Protein AF-A0A0P7Z973-F1 (afdb_monomer_lite)

Radius of gyration: 23.67 Å; chains: 1; bounding box: 46×36×85 Å

Sequence (136 aa):
MGPLELGLAGIASVMLTKAAENTGEMVSKEMLEIALPPMKSAASSLSTSLQNGISLLGERLESRFPSHDNPFDNPKLVAEMVQEEVQDPQLAGVVEEVERQFPPMEIKVDQRKQQGIVINDQGSANFNQTIQQNFS

pLDDT: mean 75.98, std 17.05,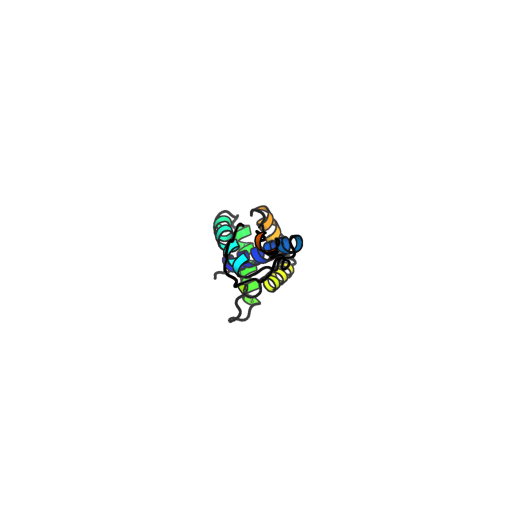 range [38.59, 93.25]

Structure (mmCIF, N/CA/C/O backbone):
data_AF-A0A0P7Z973-F1
#
_entry.id   AF-A0A0P7Z973-F1
#
loop_
_atom_site.group_PDB
_atom_site.id
_atom_site.type_symbol
_atom_site.label_atom_id
_atom_site.label_alt_id
_atom_site.label_comp_id
_atom_site.label_asym_id
_atom_site.label_entity_id
_atom_site.label_seq_id
_atom_site.pdbx_PDB_ins_code
_atom_site.Cartn_x
_atom_site.Cartn_y
_atom_site.Cartn_z
_atom_site.occupancy
_atom_site.B_iso_or_equiv
_atom_site.auth_seq_id
_atom_site.auth_comp_id
_atom_site.auth_asym_id
_atom_site.auth_atom_id
_atom_site.pdbx_PDB_model_num
ATOM 1 N N . MET A 1 1 ? 10.368 -9.055 2.940 1.00 71.81 1 MET A N 1
ATOM 2 C CA . MET A 1 1 ? 9.911 -7.682 3.235 1.00 71.81 1 MET A CA 1
ATOM 3 C C . MET A 1 1 ? 9.137 -7.718 4.535 1.00 71.81 1 MET A C 1
ATOM 5 O O . MET A 1 1 ? 8.582 -8.763 4.835 1.00 71.81 1 MET A O 1
ATOM 9 N N . GLY A 1 2 ? 9.154 -6.644 5.323 1.00 83.62 2 GLY A N 1
ATOM 10 C CA . GLY A 1 2 ? 8.302 -6.563 6.518 1.00 83.62 2 GLY A CA 1
ATOM 11 C C . GLY A 1 2 ? 6.871 -6.123 6.172 1.00 83.62 2 GLY A C 1
ATOM 12 O O . GLY A 1 2 ? 6.672 -5.574 5.085 1.00 83.62 2 GLY A O 1
ATOM 13 N N . PRO A 1 3 ? 5.897 -6.261 7.091 1.00 87.31 3 PRO A N 1
ATOM 14 C CA . PRO A 1 3 ? 4.513 -5.851 6.845 1.00 87.31 3 PRO A CA 1
ATOM 15 C C . PRO A 1 3 ? 4.374 -4.378 6.451 1.00 87.31 3 PRO A C 1
ATOM 17 O O . PRO A 1 3 ? 3.698 -4.057 5.484 1.00 87.31 3 PRO A O 1
ATOM 20 N N . LEU A 1 4 ? 5.107 -3.471 7.104 1.00 89.00 4 LEU A N 1
ATOM 21 C CA . LEU A 1 4 ? 5.112 -2.051 6.731 1.00 89.00 4 LEU A CA 1
ATOM 22 C C . LEU A 1 4 ? 5.517 -1.833 5.263 1.00 89.00 4 LEU A C 1
ATOM 24 O O . LEU A 1 4 ? 4.920 -1.028 4.557 1.00 89.00 4 LEU A O 1
ATOM 28 N N . GLU A 1 5 ? 6.535 -2.553 4.794 1.00 89.00 5 GLU A N 1
ATOM 29 C CA . GLU A 1 5 ? 7.029 -2.434 3.423 1.00 89.00 5 GLU A CA 1
ATOM 30 C C . GLU A 1 5 ? 6.016 -2.974 2.410 1.00 89.00 5 GLU A C 1
ATOM 32 O O . GLU A 1 5 ? 5.807 -2.355 1.368 1.00 89.00 5 GLU A O 1
ATOM 37 N N . LEU A 1 6 ? 5.339 -4.075 2.745 1.00 89.69 6 LEU A N 1
ATOM 38 C CA . LEU A 1 6 ? 4.276 -4.642 1.922 1.00 89.69 6 LEU A CA 1
ATOM 39 C C . LEU A 1 6 ? 3.015 -3.760 1.898 1.00 89.69 6 LEU A C 1
ATOM 41 O O . LEU A 1 6 ? 2.373 -3.619 0.860 1.00 89.69 6 LEU A O 1
ATOM 45 N N . GLY A 1 7 ? 2.688 -3.100 3.008 1.00 90.31 7 GLY A N 1
ATOM 46 C CA . GLY A 1 7 ? 1.614 -2.112 3.058 1.00 90.31 7 GLY A CA 1
ATOM 47 C C . GLY A 1 7 ? 1.908 -0.894 2.182 1.00 90.31 7 GLY A C 1
ATOM 48 O O . GLY A 1 7 ? 1.072 -0.495 1.373 1.00 90.31 7 GLY A O 1
ATOM 49 N N . LEU A 1 8 ? 3.122 -0.335 2.277 1.00 91.00 8 LEU A N 1
ATOM 50 C CA . LEU A 1 8 ? 3.557 0.782 1.425 1.00 91.00 8 LEU A CA 1
ATOM 51 C C . LEU A 1 8 ? 3.538 0.407 -0.055 1.00 91.00 8 LEU A C 1
ATOM 53 O O . LEU A 1 8 ? 3.095 1.195 -0.882 1.00 91.00 8 LEU A O 1
ATOM 57 N N . ALA A 1 9 ? 3.983 -0.803 -0.378 1.00 89.81 9 ALA A N 1
ATOM 58 C CA . ALA A 1 9 ? 3.901 -1.377 -1.711 1.00 89.81 9 ALA A CA 1
ATOM 59 C C . ALA A 1 9 ? 2.473 -1.460 -2.246 1.00 89.81 9 ALA A C 1
ATOM 61 O O . ALA A 1 9 ? 2.224 -1.121 -3.405 1.00 89.81 9 ALA A O 1
ATOM 62 N N . GLY A 1 10 ? 1.532 -1.890 -1.407 1.00 90.06 10 GLY A N 1
ATOM 63 C CA . GLY A 1 10 ? 0.125 -1.927 -1.770 1.00 90.06 10 GLY A CA 1
ATOM 64 C C . GLY A 1 10 ? -0.414 -0.540 -2.102 1.00 90.06 10 GLY A C 1
ATOM 65 O O . GLY A 1 10 ? -1.023 -0.341 -3.152 1.00 90.06 10 GLY A O 1
ATOM 66 N N . ILE A 1 11 ? -0.110 0.445 -1.258 1.00 90.75 11 ILE A N 1
ATOM 67 C CA . ILE A 1 11 ? -0.528 1.834 -1.480 1.00 90.75 11 ILE A CA 1
ATOM 68 C C . ILE A 1 11 ? 0.125 2.410 -2.741 1.00 90.75 11 ILE A C 1
ATOM 70 O O . ILE A 1 11 ? -0.553 3.026 -3.563 1.00 90.75 11 ILE A O 1
ATOM 74 N N . ALA A 1 12 ? 1.416 2.142 -2.947 1.00 89.62 12 ALA A N 1
ATOM 75 C CA . ALA A 1 12 ? 2.130 2.531 -4.155 1.00 89.62 12 ALA A CA 1
ATOM 76 C C . ALA A 1 12 ? 1.461 1.950 -5.411 1.00 89.62 12 ALA A C 1
ATOM 78 O O . ALA A 1 12 ? 1.284 2.648 -6.406 1.00 89.62 12 ALA A O 1
ATOM 79 N N . SER A 1 13 ? 1.030 0.688 -5.347 1.00 89.75 13 SER A N 1
ATOM 80 C CA . SER A 1 13 ? 0.350 0.006 -6.451 1.00 89.75 13 SER A CA 1
ATOM 81 C C . SER A 1 13 ? -0.979 0.679 -6.789 1.00 89.75 13 SER A C 1
ATOM 83 O O . SER A 1 13 ? -1.269 0.900 -7.963 1.00 89.75 13 SER A O 1
ATOM 85 N N . VAL A 1 14 ? -1.765 1.064 -5.777 1.00 89.69 14 VAL A N 1
ATOM 86 C CA . VAL A 1 14 ? -3.021 1.809 -5.965 1.00 89.69 14 VAL A CA 1
ATOM 87 C C . VAL A 1 14 ? -2.767 3.156 -6.630 1.00 89.69 14 VAL A C 1
ATOM 89 O O . VAL A 1 14 ? -3.394 3.477 -7.637 1.00 89.69 14 VAL A O 1
ATOM 92 N N . MET A 1 15 ? -1.830 3.935 -6.098 1.00 87.94 15 MET A N 1
ATOM 93 C CA . MET A 1 15 ? -1.518 5.263 -6.621 1.00 87.94 15 MET A CA 1
ATOM 94 C C . MET A 1 15 ? -0.959 5.209 -8.050 1.00 87.94 15 MET A C 1
ATOM 96 O O . MET A 1 15 ? -1.357 6.011 -8.892 1.00 87.94 15 MET A O 1
ATOM 100 N N . LEU A 1 16 ? -0.079 4.247 -8.349 1.00 87.31 16 LEU A N 1
ATOM 101 C CA . LEU A 1 16 ? 0.423 4.016 -9.704 1.00 87.31 16 LEU A CA 1
ATOM 102 C C . LEU A 1 16 ? -0.695 3.561 -10.642 1.00 87.31 16 LEU A C 1
ATOM 104 O O . LEU A 1 16 ? -0.733 4.011 -11.780 1.00 87.31 16 LEU A O 1
ATOM 108 N N . THR A 1 17 ? -1.629 2.728 -10.175 1.00 86.81 17 THR A N 1
ATOM 109 C CA . THR A 1 17 ? -2.787 2.297 -10.977 1.00 86.81 17 THR A CA 1
ATOM 110 C C . THR A 1 17 ? -3.678 3.488 -11.324 1.00 86.81 17 THR A C 1
ATOM 112 O O . THR A 1 17 ? -4.005 3.680 -12.491 1.00 86.81 17 THR A O 1
ATOM 115 N N . LYS A 1 18 ? -3.967 4.367 -10.357 1.00 84.69 18 LYS A N 1
ATOM 116 C CA . LYS A 1 18 ? -4.690 5.629 -10.596 1.00 84.69 18 LYS A CA 1
ATOM 117 C C . LYS A 1 18 ? -3.944 6.563 -11.557 1.00 84.69 18 LYS A C 1
ATOM 119 O O . LYS A 1 18 ? -4.552 7.216 -12.402 1.00 84.69 18 LYS A O 1
ATOM 124 N N . ALA A 1 19 ? -2.618 6.655 -11.447 1.00 81.75 19 ALA A N 1
ATOM 125 C CA . ALA A 1 19 ? -1.812 7.453 -12.371 1.00 81.75 19 ALA A CA 1
ATOM 126 C C . ALA A 1 19 ? -1.837 6.866 -13.796 1.00 81.75 19 ALA A C 1
ATOM 128 O O . ALA A 1 19 ? -1.962 7.608 -14.770 1.00 81.75 19 ALA A O 1
ATOM 129 N N . ALA A 1 20 ? -1.782 5.538 -13.905 1.00 82.88 20 ALA A N 1
ATOM 130 C CA . ALA A 1 20 ? -1.831 4.777 -15.149 1.00 82.88 20 ALA A CA 1
ATOM 131 C C . ALA A 1 20 ? -3.174 4.902 -15.880 1.00 82.88 20 A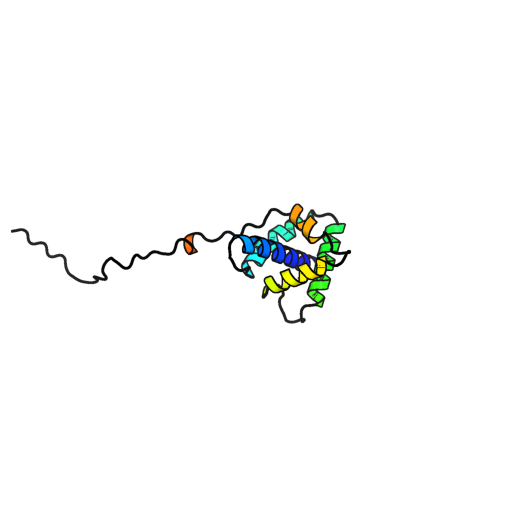LA A C 1
ATOM 133 O O . ALA A 1 20 ? -3.189 4.998 -17.105 1.00 82.88 20 ALA A O 1
ATOM 134 N N . GLU A 1 21 ? -4.294 4.984 -15.157 1.00 79.50 21 GLU A N 1
ATOM 135 C CA . GLU A 1 21 ? -5.618 5.233 -15.750 1.00 79.50 21 GLU A CA 1
ATOM 136 C C . GLU A 1 21 ? -5.664 6.534 -16.564 1.00 79.50 21 GLU A C 1
ATOM 138 O O . GLU A 1 21 ? -6.339 6.601 -17.591 1.00 79.50 21 GLU A O 1
ATOM 143 N N . ASN A 1 22 ? -4.906 7.552 -16.147 1.00 72.44 22 ASN A N 1
ATOM 144 C CA . ASN A 1 22 ? -4.851 8.843 -16.834 1.00 72.44 22 ASN A CA 1
ATOM 145 C C . ASN A 1 22 ? -3.898 8.853 -18.042 1.00 72.44 22 ASN A C 1
ATOM 147 O O . ASN A 1 22 ? -4.042 9.701 -18.922 1.00 72.44 22 ASN A O 1
ATOM 151 N N . THR A 1 23 ? -2.921 7.942 -18.096 1.00 69.75 23 THR A N 1
ATOM 152 C CA . THR A 1 23 ? -1.894 7.893 -19.155 1.00 69.75 23 THR A CA 1
ATOM 153 C C . THR A 1 23 ? -2.082 6.741 -20.142 1.00 69.75 23 THR A C 1
ATOM 155 O O . THR A 1 23 ? -1.481 6.759 -21.217 1.00 69.75 23 THR A O 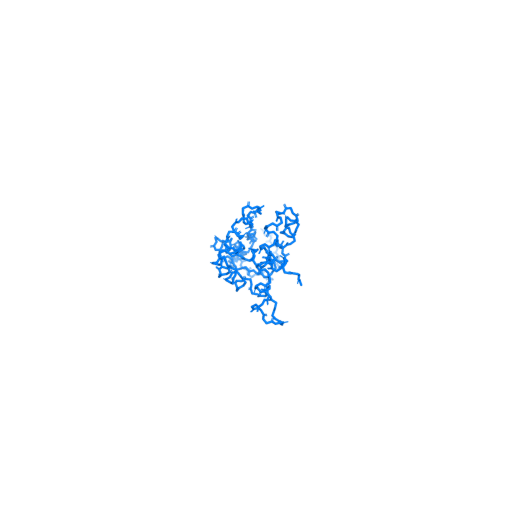1
ATOM 158 N N . GLY A 1 24 ? -2.909 5.747 -19.805 1.00 66.81 24 GLY A N 1
ATOM 159 C CA . GLY A 1 24 ? -3.087 4.514 -20.573 1.00 66.81 24 GLY A CA 1
ATOM 160 C C . GLY A 1 24 ? -1.921 3.526 -20.452 1.00 66.81 24 GLY A C 1
ATOM 161 O O . GLY A 1 24 ? -1.871 2.557 -21.211 1.00 66.81 24 GLY A O 1
ATOM 162 N N . GLU A 1 25 ? -0.974 3.758 -19.536 1.00 74.88 25 GLU A N 1
ATOM 163 C CA . GLU A 1 25 ? 0.142 2.837 -19.292 1.00 74.88 25 GLU A CA 1
ATOM 164 C C . GLU A 1 25 ? -0.254 1.671 -18.374 1.00 74.88 25 GLU A C 1
ATOM 166 O O . GLU A 1 25 ? -1.243 1.725 -17.651 1.00 74.88 25 GLU A O 1
ATOM 171 N N . MET A 1 26 ? 0.523 0.586 -18.402 1.00 78.31 26 MET A N 1
ATOM 172 C CA . MET A 1 26 ? 0.357 -0.538 -17.479 1.00 78.31 26 MET A CA 1
ATOM 173 C C . MET A 1 26 ? 1.374 -0.413 -16.344 1.00 78.31 26 MET A C 1
ATOM 175 O O . MET A 1 26 ? 2.563 -0.225 -16.596 1.00 78.31 26 MET A O 1
ATOM 179 N N . VAL A 1 27 ? 0.918 -0.557 -15.098 1.00 81.75 27 VAL A N 1
ATOM 180 C CA . VAL A 1 27 ? 1.803 -0.540 -13.926 1.00 81.75 27 VAL A CA 1
ATOM 181 C C . VAL A 1 27 ? 2.694 -1.779 -13.944 1.00 81.75 27 VAL A C 1
ATOM 183 O O . VAL A 1 27 ? 2.198 -2.902 -13.831 1.00 81.75 27 VAL A O 1
ATOM 186 N N . SER A 1 28 ? 4.006 -1.578 -14.074 1.00 84.31 28 SER A N 1
ATOM 187 C CA . SER A 1 28 ? 4.996 -2.655 -14.006 1.00 84.31 28 SER A CA 1
ATOM 188 C C . SER A 1 28 ? 5.618 -2.772 -12.614 1.00 84.31 28 SER A C 1
ATOM 190 O O . SER A 1 28 ? 5.588 -1.845 -11.800 1.00 84.31 28 SER A O 1
ATOM 192 N N . LYS A 1 29 ? 6.240 -3.923 -12.356 1.00 85.81 29 LYS A N 1
ATOM 193 C CA . LYS A 1 29 ? 7.069 -4.156 -11.169 1.00 85.81 29 LYS A CA 1
ATOM 194 C C . LYS A 1 29 ? 8.175 -3.108 -11.011 1.00 85.81 29 LYS A C 1
ATOM 196 O O . LYS A 1 29 ? 8.433 -2.652 -9.904 1.00 85.81 29 LYS A O 1
ATOM 201 N N . GLU A 1 30 ? 8.794 -2.687 -12.112 1.00 85.19 30 GLU A N 1
ATOM 202 C CA . GLU A 1 30 ? 9.891 -1.710 -12.086 1.00 85.19 30 GLU A CA 1
ATOM 203 C C . GLU A 1 30 ? 9.399 -0.339 -11.609 1.00 85.19 30 GLU A C 1
ATOM 205 O O . GLU A 1 30 ? 10.093 0.344 -10.860 1.00 85.19 30 GLU A O 1
ATOM 210 N N . MET A 1 31 ? 8.174 0.054 -11.982 1.00 84.81 31 MET A N 1
ATOM 211 C CA . MET A 1 31 ? 7.568 1.293 -11.484 1.00 84.81 31 MET A CA 1
ATOM 212 C C . MET A 1 31 ? 7.398 1.256 -9.961 1.00 84.81 31 MET A C 1
ATOM 214 O O . MET A 1 31 ? 7.685 2.244 -9.285 1.00 84.81 31 MET A O 1
ATOM 218 N N . LEU A 1 32 ? 6.998 0.107 -9.409 1.00 84.75 32 LEU A N 1
ATOM 219 C CA . LEU A 1 32 ? 6.914 -0.103 -7.962 1.00 84.75 32 LEU A CA 1
ATOM 220 C C . LEU A 1 32 ? 8.281 -0.071 -7.281 1.00 84.75 32 LEU A C 1
ATOM 222 O O . LEU A 1 32 ? 8.422 0.558 -6.234 1.00 84.75 32 LEU A O 1
ATOM 226 N N . GLU A 1 33 ? 9.294 -0.701 -7.872 1.00 85.94 33 GLU A N 1
ATOM 227 C CA . GLU A 1 33 ? 10.665 -0.685 -7.350 1.00 85.94 33 GLU A CA 1
ATOM 228 C C . GLU A 1 33 ? 11.264 0.732 -7.325 1.00 85.94 33 GLU A C 1
ATOM 230 O O . GLU A 1 33 ? 12.059 1.046 -6.439 1.00 85.94 33 GLU A O 1
ATOM 235 N N . ILE A 1 34 ? 10.845 1.611 -8.241 1.00 85.12 34 ILE A N 1
ATOM 236 C CA . ILE A 1 34 ? 11.228 3.032 -8.263 1.00 85.12 34 ILE A CA 1
ATOM 237 C C . ILE A 1 34 ? 10.432 3.848 -7.229 1.00 85.12 34 ILE A C 1
ATOM 239 O O . ILE A 1 34 ? 10.988 4.740 -6.585 1.00 85.12 34 ILE A O 1
ATOM 243 N N . ALA A 1 35 ? 9.142 3.554 -7.058 1.00 83.38 35 ALA A N 1
ATOM 244 C CA . ALA A 1 35 ? 8.242 4.275 -6.156 1.00 83.38 35 ALA A CA 1
ATOM 245 C C . ALA A 1 35 ? 8.460 3.947 -4.669 1.00 83.38 35 ALA A C 1
ATOM 247 O O . ALA A 1 35 ? 8.306 4.805 -3.799 1.00 83.38 35 ALA A O 1
ATOM 248 N N . LEU A 1 36 ? 8.831 2.708 -4.357 1.00 86.19 36 LEU A N 1
ATOM 249 C CA . LEU A 1 36 ? 8.947 2.219 -2.986 1.00 86.19 36 LEU A CA 1
ATOM 250 C C . LEU A 1 36 ? 10.018 2.921 -2.135 1.00 86.19 36 LEU A C 1
ATOM 252 O O . LEU A 1 36 ? 9.709 3.281 -0.998 1.00 86.19 36 LEU A O 1
ATOM 256 N N . PRO A 1 37 ? 11.263 3.134 -2.606 1.00 87.38 37 PRO A N 1
ATOM 257 C CA . PRO A 1 37 ? 12.306 3.769 -1.804 1.00 87.38 37 PRO A CA 1
ATOM 258 C C . PRO A 1 37 ? 11.925 5.147 -1.236 1.00 87.38 37 PRO A C 1
ATOM 260 O O . PRO A 1 37 ? 12.020 5.306 -0.014 1.00 87.38 37 PRO A O 1
ATOM 263 N N . PRO A 1 38 ? 11.447 6.130 -2.034 1.00 84.06 38 PRO A N 1
ATOM 264 C CA . PRO A 1 38 ? 11.017 7.411 -1.480 1.00 84.06 38 PRO A CA 1
ATOM 265 C C . PRO A 1 38 ? 9.818 7.242 -0.545 1.00 84.06 38 PRO A C 1
ATOM 267 O O . PRO A 1 38 ? 9.736 7.948 0.463 1.00 84.06 38 PRO A O 1
ATOM 270 N N . MET A 1 39 ? 8.936 6.266 -0.808 1.00 86.56 39 MET A N 1
ATOM 271 C CA . MET A 1 39 ? 7.819 6.006 0.087 1.00 86.56 39 MET A CA 1
ATOM 272 C C . MET A 1 39 ? 8.272 5.489 1.460 1.00 86.56 39 MET A C 1
ATOM 274 O O . MET A 1 39 ? 7.803 5.960 2.493 1.00 86.56 39 MET A O 1
ATOM 278 N N . LYS A 1 40 ? 9.243 4.573 1.499 1.00 87.19 40 LYS A N 1
ATOM 279 C CA . LYS A 1 40 ? 9.843 4.078 2.749 1.00 87.19 40 LYS A CA 1
ATOM 280 C C . LYS A 1 40 ? 10.545 5.194 3.522 1.00 87.19 40 LYS A C 1
ATOM 282 O O . LYS A 1 40 ? 10.426 5.260 4.746 1.00 87.19 40 LYS A O 1
ATOM 287 N N . SER A 1 41 ? 11.244 6.091 2.827 1.00 86.12 41 SER A N 1
ATOM 288 C CA . SER A 1 41 ? 11.867 7.255 3.464 1.00 86.12 41 SER A CA 1
ATOM 289 C C . SER A 1 41 ? 10.828 8.169 4.117 1.00 86.12 41 SER A C 1
ATOM 291 O O . SER A 1 41 ? 10.986 8.524 5.284 1.00 86.12 41 SER A O 1
ATOM 293 N N . ALA A 1 42 ? 9.739 8.492 3.417 1.00 83.81 42 ALA A N 1
ATOM 294 C CA . ALA A 1 42 ? 8.680 9.347 3.951 1.00 83.81 42 ALA A CA 1
ATOM 295 C C . ALA A 1 42 ? 7.804 8.644 5.007 1.00 83.81 42 ALA A C 1
ATOM 297 O O . ALA A 1 42 ? 7.359 9.295 5.952 1.00 83.81 42 ALA A O 1
ATOM 298 N N . ALA A 1 43 ? 7.651 7.316 4.949 1.00 85.69 43 ALA A N 1
ATOM 299 C CA . ALA A 1 43 ? 6.926 6.535 5.956 1.00 85.69 43 ALA A CA 1
ATOM 300 C C . ALA A 1 43 ? 7.476 6.729 7.378 1.00 85.69 43 ALA A C 1
ATOM 302 O O . ALA A 1 43 ? 6.716 6.720 8.342 1.00 85.69 43 ALA A O 1
ATOM 303 N N . SER A 1 44 ? 8.782 6.986 7.503 1.00 84.88 44 SER A N 1
ATOM 304 C CA . SER A 1 44 ? 9.440 7.264 8.788 1.00 84.88 44 SER A CA 1
ATOM 305 C C . SER A 1 44 ? 8.956 8.565 9.446 1.00 84.88 44 SER A C 1
ATOM 307 O O . SER A 1 44 ? 9.093 8.728 10.655 1.00 84.88 44 SER A O 1
ATOM 309 N N . SER A 1 45 ? 8.403 9.492 8.657 1.00 86.62 45 SER A N 1
ATOM 310 C CA . SER A 1 45 ? 7.859 10.775 9.125 1.00 86.62 45 SER A CA 1
ATOM 311 C C . SER A 1 45 ? 6.352 10.751 9.394 1.00 86.62 45 SER A C 1
ATOM 313 O O . SER A 1 45 ? 5.810 11.717 9.929 1.00 86.62 45 SER A O 1
ATOM 315 N N . LEU A 1 46 ? 5.675 9.648 9.059 1.00 87.69 46 LEU A N 1
ATOM 316 C CA . LEU A 1 46 ? 4.247 9.479 9.314 1.00 87.69 46 LEU A CA 1
ATOM 317 C C . LEU A 1 46 ? 3.957 9.331 10.806 1.00 87.69 46 LEU A C 1
ATOM 319 O O . LEU A 1 46 ? 4.797 8.867 11.579 1.00 87.69 46 LEU A O 1
ATOM 323 N N . SER A 1 47 ? 2.725 9.647 11.204 1.00 90.31 47 SER A N 1
ATOM 324 C CA . SER A 1 47 ? 2.269 9.375 12.567 1.00 90.31 47 SER A CA 1
ATOM 325 C C . SER A 1 47 ? 2.287 7.871 12.865 1.00 90.31 47 SER A C 1
ATOM 327 O O . SER A 1 47 ? 2.075 7.038 11.982 1.00 90.31 47 SER A O 1
ATOM 329 N N . THR A 1 48 ? 2.479 7.502 14.132 1.00 90.12 48 THR A N 1
ATOM 330 C CA . THR A 1 48 ? 2.460 6.094 14.565 1.00 90.12 48 THR A CA 1
ATOM 331 C C . THR A 1 48 ? 1.154 5.392 14.189 1.00 90.12 48 THR A C 1
ATOM 333 O O . THR A 1 48 ? 1.170 4.229 13.804 1.00 90.12 48 THR A O 1
ATOM 336 N N . SER A 1 49 ? 0.022 6.102 14.239 1.00 89.00 49 SER A N 1
ATOM 337 C CA . SER A 1 49 ? -1.278 5.554 13.834 1.00 89.00 49 SER A CA 1
ATOM 338 C C . SER A 1 49 ? -1.299 5.157 12.356 1.00 89.00 49 SER A C 1
ATOM 340 O O . SER A 1 49 ? -1.799 4.088 12.018 1.00 89.00 49 SER A O 1
ATOM 342 N N . LEU A 1 50 ? -0.727 5.990 11.484 1.00 90.50 50 LEU A N 1
ATOM 343 C CA . LEU A 1 50 ? -0.601 5.700 10.057 1.00 90.50 50 LEU A CA 1
ATOM 344 C C . LEU A 1 50 ? 0.354 4.537 9.806 1.00 90.50 50 LEU A C 1
ATOM 346 O O . LEU A 1 50 ? 0.005 3.619 9.076 1.00 90.50 50 LEU A O 1
ATOM 350 N N . GLN A 1 51 ? 1.521 4.526 10.452 1.00 91.62 51 GLN A N 1
ATOM 351 C CA . GLN A 1 51 ? 2.477 3.421 10.324 1.00 91.62 51 GLN A CA 1
ATOM 352 C C . GLN A 1 51 ? 1.869 2.078 10.761 1.00 91.62 51 GLN A C 1
ATOM 354 O O . GLN A 1 51 ? 2.082 1.061 10.098 1.00 91.62 51 GLN A O 1
ATOM 359 N N . ASN A 1 52 ? 1.063 2.076 11.828 1.00 92.75 52 ASN A N 1
ATOM 360 C CA . ASN A 1 52 ? 0.332 0.892 12.281 1.00 92.75 52 ASN A CA 1
ATOM 361 C C . ASN A 1 52 ? -0.731 0.458 11.264 1.00 92.75 52 ASN A C 1
ATOM 363 O O . ASN A 1 52 ? -0.814 -0.725 10.953 1.00 92.75 52 ASN A O 1
ATOM 367 N N . GLY A 1 53 ? -1.502 1.399 10.707 1.00 91.88 53 GLY A N 1
ATOM 368 C CA . GLY A 1 53 ? -2.490 1.100 9.665 1.00 91.88 53 GLY A CA 1
ATOM 369 C C . GLY A 1 53 ? -1.852 0.531 8.395 1.00 91.88 53 GLY A C 1
ATOM 370 O O . GLY A 1 53 ? -2.334 -0.455 7.846 1.00 91.88 53 GLY A O 1
ATOM 371 N N . ILE A 1 54 ? -0.719 1.092 7.967 1.00 92.94 54 ILE A N 1
ATOM 372 C CA . ILE A 1 54 ? 0.053 0.594 6.819 1.00 92.94 54 ILE A CA 1
ATOM 373 C C . ILE A 1 54 ? 0.606 -0.804 7.108 1.00 92.94 54 ILE A C 1
ATOM 375 O O . ILE A 1 54 ? 0.548 -1.678 6.248 1.00 92.94 54 ILE A O 1
ATOM 379 N N . SER A 1 55 ? 1.121 -1.041 8.315 1.00 93.25 55 SER A N 1
ATOM 380 C CA . SER A 1 55 ? 1.627 -2.363 8.699 1.00 93.25 55 SER A CA 1
ATOM 381 C C . SER A 1 55 ? 0.512 -3.406 8.711 1.00 93.25 55 SER A C 1
ATOM 383 O O . SER A 1 55 ? 0.691 -4.468 8.127 1.00 93.25 55 SER A O 1
ATOM 385 N N . LEU A 1 56 ? -0.653 -3.078 9.283 1.00 93.06 56 LEU A N 1
ATOM 386 C CA . LEU A 1 56 ? -1.834 -3.946 9.292 1.00 93.06 56 LEU A CA 1
ATOM 387 C C . LEU A 1 56 ? -2.307 -4.276 7.872 1.00 93.06 56 LEU A C 1
ATOM 389 O O . LEU A 1 56 ? -2.605 -5.431 7.578 1.00 93.06 56 LEU A O 1
ATOM 393 N N . LEU A 1 57 ? -2.339 -3.284 6.976 1.00 92.25 57 LEU A N 1
ATOM 394 C CA . LEU A 1 57 ? -2.626 -3.514 5.560 1.00 92.25 57 LEU A CA 1
ATOM 395 C C . LEU A 1 57 ? -1.636 -4.524 4.964 1.00 92.25 57 LEU A C 1
ATOM 397 O O . LEU A 1 57 ? -2.044 -5.462 4.289 1.00 92.25 57 LEU A O 1
ATOM 401 N N . GLY A 1 58 ? -0.344 -4.362 5.247 1.00 91.75 58 GLY A N 1
ATOM 402 C CA . GLY A 1 58 ? 0.688 -5.295 4.811 1.00 91.75 58 GLY A CA 1
ATOM 403 C C . GLY A 1 58 ? 0.504 -6.716 5.337 1.00 91.75 58 GLY A C 1
ATOM 404 O O . GLY A 1 58 ? 0.618 -7.651 4.556 1.00 91.75 58 GLY A O 1
ATOM 405 N N . GLU A 1 59 ? 0.168 -6.898 6.616 1.00 91.62 59 GLU A N 1
ATOM 406 C CA . GLU A 1 59 ? -0.121 -8.224 7.191 1.00 91.62 59 GLU A CA 1
ATOM 407 C C . GLU A 1 59 ? -1.305 -8.898 6.487 1.00 91.62 59 GLU A C 1
ATOM 409 O O . GLU A 1 59 ? -1.265 -10.091 6.180 1.00 91.62 59 GLU A O 1
ATOM 414 N N . ARG A 1 60 ? -2.357 -8.129 6.178 1.00 90.31 60 ARG A N 1
ATOM 415 C CA . ARG A 1 60 ? -3.518 -8.650 5.449 1.00 90.31 60 ARG A CA 1
ATOM 416 C C . ARG A 1 60 ? -3.174 -9.032 4.021 1.00 90.31 60 ARG A C 1
ATOM 418 O O . ARG A 1 60 ? -3.554 -10.119 3.591 1.00 90.31 60 ARG A O 1
ATOM 425 N N . LEU A 1 61 ? -2.411 -8.196 3.319 1.00 88.88 61 LEU A N 1
ATOM 426 C CA . LEU A 1 61 ? -1.900 -8.536 1.995 1.00 88.88 61 LEU A CA 1
ATOM 427 C C . LEU A 1 61 ? -1.064 -9.818 2.063 1.00 88.88 61 LEU A C 1
ATOM 429 O O . LEU A 1 61 ? -1.366 -10.761 1.340 1.00 88.88 61 LEU A O 1
ATOM 433 N N . GLU A 1 62 ? -0.094 -9.906 2.978 1.00 88.06 62 GLU A N 1
ATOM 434 C CA . GLU A 1 62 ? 0.751 -11.095 3.165 1.00 88.06 62 GLU A CA 1
ATOM 435 C C . GLU A 1 62 ? -0.087 -12.359 3.377 1.00 88.06 62 GLU A C 1
ATOM 437 O O . GLU A 1 62 ? 0.168 -13.378 2.742 1.00 88.06 62 GLU A O 1
ATOM 442 N N . SER A 1 63 ? -1.137 -12.279 4.202 1.00 87.06 63 SER A N 1
ATOM 443 C CA . SER A 1 63 ? -2.021 -13.414 4.491 1.00 87.06 63 SER A CA 1
ATOM 444 C C . SER A 1 63 ? -2.799 -13.939 3.276 1.00 87.06 63 SER A C 1
ATOM 446 O O . SER A 1 63 ? -3.237 -15.091 3.279 1.00 87.06 63 SER A O 1
ATOM 448 N N . ARG A 1 64 ? -2.979 -13.110 2.239 1.00 81.50 64 ARG A N 1
ATOM 449 C CA . ARG A 1 64 ? -3.725 -13.448 1.018 1.00 81.50 64 ARG A CA 1
ATOM 450 C C . ARG A 1 64 ? -2.819 -13.927 -0.117 1.00 81.50 64 ARG A C 1
ATOM 452 O O . ARG A 1 64 ? -3.331 -14.497 -1.080 1.00 81.50 64 ARG A O 1
ATOM 459 N N . PHE A 1 65 ? -1.502 -13.752 -0.001 1.00 78.25 65 PHE A N 1
ATOM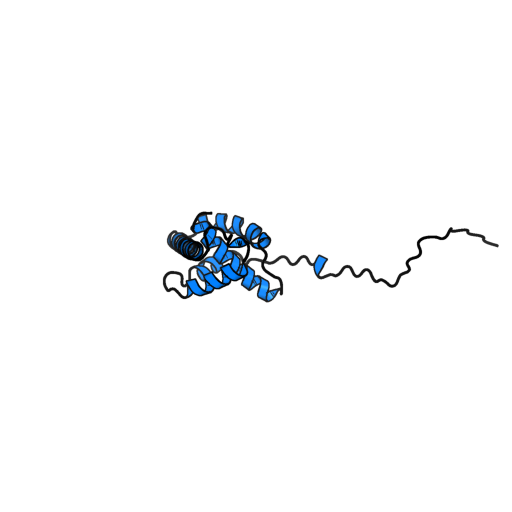 460 C CA . PHE A 1 65 ? -0.542 -14.287 -0.962 1.00 78.25 65 PHE A CA 1
ATOM 461 C C . PHE A 1 65 ? -0.073 -15.695 -0.560 1.00 78.25 65 PHE A C 1
ATOM 463 O O . PHE A 1 65 ? 0.304 -15.929 0.591 1.00 78.25 65 PHE A O 1
ATOM 470 N N . PRO A 1 66 ? -0.040 -16.655 -1.502 1.00 69.69 66 PRO A N 1
ATOM 471 C CA . PRO A 1 66 ? 0.676 -17.908 -1.300 1.00 69.69 66 PRO A CA 1
ATOM 472 C C . PRO A 1 66 ? 2.139 -17.621 -0.949 1.00 69.69 66 PRO A C 1
ATOM 474 O O . PRO A 1 66 ? 2.746 -16.719 -1.519 1.00 69.69 66 PRO A O 1
ATOM 477 N N . SER A 1 67 ? 2.751 -18.434 -0.086 1.00 65.44 67 SER A N 1
ATOM 478 C CA . SER A 1 67 ? 4.122 -18.235 0.427 1.00 65.44 67 SER A CA 1
ATOM 479 C C . SER A 1 67 ? 5.238 -18.237 -0.638 1.00 65.44 67 SER A C 1
ATOM 481 O O . SER A 1 67 ? 6.419 -18.184 -0.296 1.00 65.44 67 SER A O 1
ATOM 483 N N . HIS A 1 68 ? 4.891 -18.379 -1.918 1.00 61.88 68 HIS A N 1
ATOM 484 C CA . HIS A 1 68 ? 5.802 -18.482 -3.057 1.00 61.88 68 HIS A CA 1
ATOM 485 C C . HIS A 1 68 ? 5.542 -17.414 -4.127 1.00 61.88 68 HIS A C 1
ATOM 487 O O . HIS A 1 68 ? 6.373 -17.260 -5.020 1.00 61.88 68 HIS A O 1
ATOM 493 N N . ASP A 1 69 ? 4.435 -16.673 -4.028 1.00 71.38 69 ASP A N 1
ATOM 494 C CA . ASP A 1 69 ? 4.104 -15.615 -4.976 1.00 71.38 69 ASP A CA 1
ATOM 495 C C . ASP A 1 69 ? 4.654 -14.285 -4.481 1.00 71.38 69 ASP A C 1
ATOM 497 O O . ASP A 1 69 ? 4.484 -13.895 -3.324 1.00 71.38 69 ASP A O 1
ATOM 501 N N . ASN A 1 70 ? 5.325 -13.573 -5.380 1.00 77.31 70 ASN A N 1
ATOM 502 C CA . ASN A 1 70 ? 5.767 -12.228 -5.097 1.00 77.31 70 ASN A CA 1
ATOM 503 C C . ASN A 1 70 ? 4.627 -11.246 -5.432 1.00 77.31 70 ASN A C 1
ATOM 505 O O . ASN A 1 70 ? 4.269 -11.128 -6.607 1.00 77.31 70 ASN A O 1
ATOM 509 N N . PRO A 1 71 ? 4.091 -10.491 -4.455 1.00 73.19 71 PRO A N 1
ATOM 510 C CA . PRO A 1 71 ? 3.036 -9.508 -4.706 1.00 73.19 71 PRO A CA 1
ATOM 511 C C . PRO A 1 71 ? 3.429 -8.481 -5.781 1.00 73.19 71 PRO A C 1
ATOM 513 O O . PRO A 1 71 ? 2.589 -8.026 -6.552 1.00 73.19 71 PRO A O 1
ATOM 516 N N . PHE A 1 72 ? 4.722 -8.171 -5.913 1.00 78.00 72 PHE A N 1
ATOM 517 C CA . PHE A 1 72 ? 5.233 -7.218 -6.902 1.00 78.00 72 PHE A CA 1
ATOM 518 C C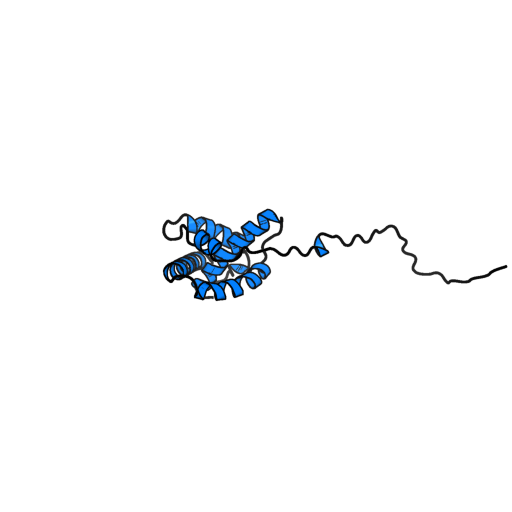 . PHE A 1 72 ? 5.182 -7.707 -8.347 1.00 78.00 72 PHE A C 1
ATOM 520 O O . PHE A 1 72 ? 5.311 -6.891 -9.258 1.00 78.00 72 PHE A O 1
ATOM 527 N N . ASP A 1 73 ? 5.004 -9.008 -8.577 1.00 83.06 73 ASP A N 1
ATOM 528 C CA . ASP A 1 73 ? 4.895 -9.545 -9.933 1.00 83.06 73 ASP A CA 1
ATOM 529 C C . ASP A 1 73 ? 3.508 -9.264 -10.540 1.00 83.06 73 ASP A C 1
ATOM 531 O O . ASP A 1 73 ? 3.348 -9.327 -11.759 1.00 83.06 73 ASP A O 1
ATOM 535 N N . ASN A 1 74 ? 2.517 -8.885 -9.719 1.00 82.69 74 ASN A N 1
ATOM 536 C CA . ASN A 1 74 ? 1.198 -8.471 -10.194 1.00 82.69 74 ASN A CA 1
ATOM 537 C C . ASN A 1 74 ? 0.680 -7.210 -9.463 1.00 82.69 74 ASN A C 1
ATOM 539 O O . ASN A 1 74 ? -0.217 -7.292 -8.619 1.00 82.69 74 ASN A O 1
ATOM 543 N N . PRO A 1 75 ? 1.212 -6.021 -9.813 1.00 84.00 75 PRO A N 1
ATOM 544 C CA . PRO A 1 75 ? 0.874 -4.739 -9.182 1.00 84.00 75 PRO A CA 1
ATOM 545 C C . PRO A 1 75 ? -0.623 -4.430 -9.187 1.00 84.00 75 PRO A C 1
ATOM 547 O O . PRO A 1 75 ? -1.168 -3.889 -8.228 1.00 84.00 75 PRO A O 1
ATOM 550 N N . LYS A 1 76 ? -1.300 -4.804 -10.277 1.00 84.06 76 LYS A N 1
ATOM 551 C CA . LYS A 1 76 ? -2.735 -4.591 -10.444 1.00 84.06 76 LYS A CA 1
ATOM 552 C C . LYS A 1 76 ? -3.540 -5.423 -9.446 1.00 84.06 76 LYS A C 1
ATOM 554 O O . LYS A 1 76 ? -4.423 -4.886 -8.789 1.00 84.06 76 LYS A O 1
ATOM 559 N N . LEU A 1 77 ? -3.192 -6.701 -9.293 1.00 86.00 77 LEU A N 1
ATOM 560 C CA . LEU A 1 77 ? -3.835 -7.583 -8.322 1.00 86.00 77 LEU A CA 1
ATOM 561 C C . LEU A 1 77 ? -3.636 -7.070 -6.887 1.00 86.00 77 LEU A C 1
ATOM 563 O O . LEU A 1 77 ? -4.574 -7.069 -6.095 1.00 86.00 77 LEU A O 1
ATOM 567 N N . VAL A 1 78 ? -2.433 -6.590 -6.552 1.00 88.19 78 VAL A N 1
ATOM 568 C CA . VAL A 1 78 ? -2.176 -5.967 -5.243 1.00 88.19 78 VAL A CA 1
ATOM 569 C C . VAL A 1 78 ? -3.051 -4.728 -5.048 1.00 88.19 78 VAL A C 1
ATOM 571 O O . VAL A 1 78 ? -3.655 -4.573 -3.989 1.00 88.19 78 VAL A O 1
ATOM 574 N N . ALA A 1 79 ? -3.143 -3.853 -6.052 1.00 87.81 79 ALA A N 1
ATOM 575 C CA . ALA A 1 79 ? -3.982 -2.662 -5.979 1.00 87.81 79 ALA A CA 1
ATOM 576 C C . ALA A 1 79 ? -5.462 -3.017 -5.756 1.00 87.81 79 ALA A C 1
ATOM 578 O O . ALA A 1 79 ? -6.109 -2.405 -4.911 1.00 87.81 79 ALA A O 1
ATOM 579 N N . GLU A 1 80 ? -5.977 -4.030 -6.457 1.00 88.31 80 GLU A N 1
ATOM 580 C CA . GLU A 1 80 ? -7.340 -4.545 -6.276 1.00 88.31 80 GLU A CA 1
ATOM 581 C C . GLU A 1 80 ? -7.563 -5.062 -4.847 1.00 88.31 80 GLU A C 1
ATOM 583 O O . GLU A 1 80 ? -8.536 -4.669 -4.204 1.00 88.31 80 GLU A O 1
ATOM 588 N N . MET A 1 81 ? -6.630 -5.844 -4.293 1.00 89.31 81 MET A N 1
ATOM 589 C CA . MET A 1 81 ? -6.726 -6.294 -2.899 1.00 89.31 81 MET A CA 1
ATOM 590 C C . MET A 1 81 ? -6.747 -5.125 -1.914 1.00 89.31 81 MET A C 1
ATOM 592 O O . MET A 1 81 ? -7.547 -5.120 -0.986 1.00 89.31 81 MET A O 1
ATOM 596 N N . VAL A 1 82 ? -5.913 -4.104 -2.117 1.00 90.38 82 VAL A N 1
ATOM 597 C CA . VAL A 1 82 ? -5.926 -2.911 -1.258 1.00 90.38 82 VAL A CA 1
ATOM 598 C C . VAL A 1 82 ? -7.273 -2.188 -1.337 1.00 90.38 82 VAL A C 1
ATOM 600 O O . VAL A 1 82 ? -7.764 -1.730 -0.309 1.00 90.38 82 VAL A O 1
ATOM 603 N N . GLN A 1 83 ? -7.899 -2.113 -2.517 1.00 88.69 83 GLN A N 1
ATOM 604 C CA . GLN A 1 83 ? -9.240 -1.530 -2.675 1.00 88.69 83 GLN A CA 1
ATOM 605 C C . GLN A 1 83 ? -10.327 -2.313 -1.919 1.00 88.69 83 GLN A C 1
ATOM 607 O O . GLN A 1 83 ? -11.291 -1.713 -1.439 1.00 88.69 83 GLN A O 1
ATOM 612 N N . GLU A 1 84 ? -10.174 -3.630 -1.778 1.00 88.19 84 GLU A N 1
ATOM 613 C CA . GLU A 1 84 ? -11.044 -4.444 -0.923 1.00 88.19 84 GLU A CA 1
ATOM 614 C C . GLU A 1 84 ? -10.780 -4.173 0.563 1.00 88.19 84 GLU A C 1
ATOM 616 O O . GLU A 1 84 ? -11.719 -3.974 1.331 1.00 88.19 84 GLU A O 1
ATOM 621 N N . GLU A 1 85 ? -9.511 -4.108 0.973 1.00 87.62 85 GLU A N 1
ATOM 622 C CA . GLU A 1 85 ? -9.135 -3.916 2.378 1.00 87.62 85 GLU A CA 1
ATOM 623 C C . GLU A 1 85 ? -9.537 -2.539 2.925 1.00 87.62 85 GLU A C 1
ATOM 625 O O . GLU A 1 85 ? -9.891 -2.431 4.095 1.00 87.62 85 GLU A O 1
ATOM 630 N N . VAL A 1 86 ? -9.562 -1.483 2.104 1.00 86.38 86 VAL A N 1
ATOM 631 C CA . VAL A 1 86 ? -10.032 -0.150 2.545 1.00 86.38 86 VAL A CA 1
ATOM 632 C C . VAL A 1 86 ? -11.539 -0.070 2.792 1.00 86.38 86 VAL A C 1
ATOM 634 O O . VAL A 1 86 ? -12.004 0.930 3.338 1.00 86.38 86 VAL A O 1
ATOM 637 N N . GLN A 1 87 ? -12.306 -1.099 2.414 1.00 86.50 87 GLN A N 1
ATOM 638 C CA . GLN A 1 87 ? -13.706 -1.223 2.831 1.00 86.50 87 GLN A CA 1
ATOM 639 C C . GLN A 1 87 ? -13.819 -1.588 4.319 1.00 86.50 87 GLN A C 1
ATOM 641 O O . GLN A 1 87 ? -14.876 -1.395 4.922 1.00 86.50 87 GLN A O 1
ATOM 646 N N . ASP A 1 88 ? -12.744 -2.105 4.926 1.00 87.25 88 ASP A N 1
ATOM 647 C CA . ASP A 1 88 ? -12.681 -2.338 6.362 1.00 87.25 88 ASP A CA 1
ATOM 648 C C . ASP A 1 88 ? -12.574 -0.998 7.112 1.00 87.25 88 ASP A C 1
ATOM 650 O O . ASP A 1 88 ? -11.651 -0.224 6.847 1.00 87.25 88 ASP A O 1
ATOM 654 N N . PRO A 1 89 ? -13.445 -0.719 8.099 1.00 83.38 89 PRO A N 1
ATOM 655 C CA . PRO A 1 89 ? -13.393 0.509 8.892 1.00 83.38 89 PRO A CA 1
ATOM 656 C C . PRO A 1 89 ? -12.040 0.796 9.564 1.00 83.38 89 PRO A C 1
ATOM 658 O O . PRO A 1 89 ? -11.754 1.949 9.872 1.00 83.38 89 PRO A O 1
ATOM 661 N N . GLN A 1 90 ? -11.220 -0.227 9.825 1.00 83.81 90 GLN A N 1
ATOM 662 C CA . GLN A 1 90 ? -9.896 -0.087 10.441 1.00 83.81 90 GLN A CA 1
ATOM 663 C C . GLN A 1 90 ? -8.826 0.413 9.465 1.00 83.81 90 GLN A C 1
ATOM 665 O O . GLN A 1 90 ? -7.839 1.012 9.892 1.00 83.81 90 GLN A O 1
ATOM 670 N N . LEU A 1 91 ? -9.006 0.147 8.172 1.00 87.56 91 LEU A N 1
ATOM 671 C CA . LEU A 1 91 ? -8.095 0.546 7.096 1.00 87.56 91 LEU A CA 1
ATOM 672 C C . LEU A 1 91 ? -8.687 1.663 6.227 1.00 87.56 91 LEU A C 1
ATOM 674 O O . LEU A 1 91 ? -7.974 2.282 5.431 1.00 87.56 91 LEU A O 1
ATOM 678 N N . ALA A 1 92 ? -9.971 1.964 6.424 1.00 81.62 92 ALA A N 1
ATOM 679 C CA . ALA A 1 92 ? -10.661 3.094 5.837 1.00 81.62 92 ALA A CA 1
ATOM 680 C C . ALA A 1 92 ? -9.892 4.388 6.134 1.00 81.62 92 ALA A C 1
ATOM 682 O O . ALA A 1 92 ? -9.600 4.730 7.279 1.00 81.62 92 ALA A O 1
ATOM 683 N N . GLY A 1 93 ? -9.530 5.104 5.074 1.00 82.50 93 GLY A N 1
ATOM 684 C CA . GLY A 1 93 ? -8.783 6.355 5.172 1.00 82.50 93 GLY A CA 1
ATOM 685 C C . GLY A 1 93 ? -7.267 6.205 5.328 1.00 82.50 93 GLY A C 1
ATOM 686 O O . GLY A 1 93 ? -6.578 7.200 5.145 1.00 82.50 93 GLY A O 1
ATOM 687 N N . VAL A 1 94 ? -6.708 5.007 5.566 1.00 87.50 94 VAL A N 1
ATOM 688 C CA . VAL A 1 94 ? -5.239 4.820 5.587 1.00 87.50 94 VAL A CA 1
ATOM 689 C C . VAL A 1 94 ? -4.649 5.149 4.218 1.00 87.50 94 VAL A C 1
ATOM 691 O O . VAL A 1 94 ? -3.698 5.917 4.126 1.00 87.50 94 VAL A O 1
ATOM 694 N N . VAL A 1 95 ? -5.240 4.610 3.149 1.00 85.38 95 VAL A N 1
ATOM 695 C CA . VAL A 1 95 ? -4.781 4.864 1.775 1.00 85.38 95 VAL A CA 1
ATOM 696 C C . VAL A 1 95 ? -4.948 6.333 1.401 1.00 85.38 95 VAL A C 1
ATOM 698 O O . VAL A 1 95 ? -4.016 6.920 0.871 1.00 85.38 95 VAL A O 1
ATOM 701 N N . GLU A 1 96 ? -6.089 6.950 1.716 1.00 85.94 96 GLU A N 1
ATOM 702 C CA . GLU A 1 96 ? -6.348 8.359 1.387 1.00 85.94 96 GLU A CA 1
ATOM 703 C C . GLU A 1 96 ? -5.415 9.312 2.148 1.00 85.94 96 GLU A C 1
ATOM 705 O O . GLU A 1 96 ? -4.892 10.271 1.585 1.00 85.94 96 GLU A O 1
ATOM 710 N N . GLU A 1 97 ? -5.174 9.045 3.428 1.00 85.94 97 GLU A N 1
ATOM 711 C CA . GLU A 1 97 ? -4.303 9.874 4.252 1.00 85.94 97 GLU A CA 1
ATOM 712 C C . GLU A 1 97 ? -2.832 9.724 3.836 1.00 85.94 97 GLU A C 1
ATOM 714 O O . GLU A 1 97 ? -2.101 10.712 3.784 1.00 85.94 97 GLU A O 1
ATOM 719 N N . VAL A 1 98 ? -2.403 8.519 3.446 1.00 85.19 98 VAL A N 1
ATOM 720 C CA . VAL A 1 98 ? -1.096 8.319 2.806 1.00 85.19 98 VAL A CA 1
ATOM 721 C C . VAL A 1 98 ? -1.051 9.044 1.460 1.00 85.19 98 VAL A C 1
ATOM 723 O O . VAL A 1 98 ? -0.132 9.812 1.217 1.00 85.19 98 VAL A O 1
ATOM 726 N N . GLU A 1 99 ? -2.060 8.924 0.604 1.00 84.06 99 GLU A N 1
ATOM 727 C CA . GLU A 1 99 ? -2.106 9.658 -0.669 1.00 84.06 99 GLU A CA 1
ATOM 728 C C . GLU A 1 99 ? -1.977 11.179 -0.493 1.00 84.06 99 GLU A C 1
ATOM 730 O O . GLU A 1 99 ? -1.337 11.833 -1.312 1.00 84.06 99 GLU A O 1
ATOM 735 N N . ARG A 1 100 ? -2.525 11.751 0.587 1.00 83.75 100 ARG A N 1
ATOM 736 C CA . ARG A 1 100 ? -2.399 13.187 0.897 1.00 83.75 100 ARG A CA 1
ATOM 737 C C . ARG A 1 100 ? -1.015 13.597 1.390 1.00 83.75 100 ARG A C 1
ATOM 739 O O . ARG A 1 100 ? -0.619 14.743 1.182 1.00 83.75 100 ARG A O 1
ATOM 746 N N . GLN A 1 101 ? -0.307 12.709 2.084 1.00 82.94 101 GLN A N 1
ATOM 747 C CA . GLN A 1 101 ? 1.006 13.015 2.662 1.00 82.94 101 GLN A CA 1
ATOM 748 C C . GLN A 1 101 ? 2.163 12.755 1.697 1.00 82.94 101 GLN A C 1
ATOM 750 O O . GLN A 1 101 ? 3.257 13.288 1.891 1.00 82.94 101 GLN A O 1
ATOM 755 N N . PHE A 1 102 ? 1.934 11.960 0.654 1.00 79.00 102 PHE A N 1
ATOM 756 C CA . PHE A 1 102 ? 2.944 11.640 -0.342 1.00 79.00 102 PHE A CA 1
ATOM 757 C C . PHE A 1 102 ? 2.729 12.482 -1.603 1.00 79.00 102 PHE A C 1
ATOM 759 O O . PHE A 1 102 ? 1.594 12.765 -1.982 1.00 79.00 102 PHE A O 1
ATOM 766 N N . PRO A 1 103 ? 3.811 12.913 -2.275 1.00 70.69 103 PRO A N 1
ATOM 767 C CA . PRO A 1 103 ? 3.676 13.611 -3.543 1.00 70.69 103 PRO A CA 1
ATOM 768 C C . PRO A 1 103 ? 2.984 12.704 -4.576 1.00 70.69 103 PRO A C 1
ATOM 770 O O . PRO A 1 103 ? 3.180 11.483 -4.545 1.00 70.69 103 PRO A O 1
ATOM 773 N N . PRO A 1 104 ? 2.202 13.278 -5.509 1.00 70.50 104 PRO A N 1
ATOM 774 C CA . PRO A 1 104 ? 1.579 12.503 -6.571 1.00 70.50 104 PRO A CA 1
ATOM 775 C C . PRO A 1 104 ? 2.649 11.756 -7.371 1.00 70.50 104 PRO A C 1
ATOM 777 O O . PRO A 1 104 ? 3.682 12.320 -7.737 1.00 70.50 104 PRO A O 1
ATOM 780 N N . MET A 1 105 ? 2.402 10.473 -7.636 1.00 73.06 105 MET A N 1
ATOM 781 C CA . MET A 1 105 ? 3.295 9.675 -8.464 1.00 73.06 105 MET A CA 1
ATOM 782 C C . MET A 1 105 ? 3.045 9.971 -9.937 1.00 73.06 105 MET A C 1
ATOM 784 O O . MET A 1 105 ? 1.984 9.672 -10.477 1.00 73.06 105 MET A O 1
ATOM 788 N N . GLU A 1 106 ? 4.044 10.557 -10.587 1.00 66.50 106 GLU A N 1
ATOM 789 C CA . GLU A 1 106 ? 4.017 10.807 -12.022 1.00 66.50 106 GLU A CA 1
ATOM 790 C C . GLU A 1 106 ? 4.613 9.614 -12.771 1.00 66.50 106 GLU A C 1
ATOM 792 O O . GLU A 1 106 ? 5.800 9.300 -12.635 1.00 66.50 106 GLU A O 1
ATOM 797 N N . ILE A 1 107 ? 3.804 8.974 -13.617 1.00 62.88 107 ILE A N 1
ATOM 798 C CA . ILE A 1 107 ? 4.324 8.036 -14.610 1.00 62.88 107 ILE A CA 1
ATOM 799 C C . ILE A 1 107 ? 4.989 8.875 -15.697 1.00 62.88 107 ILE A C 1
ATOM 801 O O . ILE A 1 107 ? 4.324 9.499 -16.527 1.00 62.88 107 ILE A O 1
ATOM 805 N N . LYS A 1 108 ? 6.324 8.914 -15.675 1.00 62.66 108 LYS A N 1
ATOM 806 C CA . LYS A 1 108 ? 7.114 9.489 -16.764 1.00 62.66 108 LYS A CA 1
ATOM 807 C C . LYS A 1 108 ? 7.010 8.570 -17.973 1.00 62.66 108 LYS A C 1
ATOM 809 O O . LYS A 1 108 ? 7.866 7.719 -18.189 1.00 62.66 108 LYS A O 1
ATOM 814 N N . VAL A 1 109 ? 5.956 8.770 -18.754 1.00 54.88 109 VAL A N 1
ATOM 815 C CA . VAL A 1 109 ? 5.830 8.211 -20.096 1.00 54.88 109 VAL A CA 1
ATOM 816 C C . VAL A 1 109 ? 7.055 8.663 -20.883 1.00 54.88 109 VAL A C 1
ATOM 818 O O . VAL A 1 109 ? 7.278 9.864 -21.073 1.00 54.88 109 VAL A O 1
ATOM 821 N N . ASP A 1 110 ? 7.879 7.714 -21.318 1.00 52.72 110 ASP A N 1
ATOM 822 C CA . ASP A 1 110 ? 9.007 8.021 -22.186 1.00 52.72 110 ASP A CA 1
ATOM 823 C C . ASP A 1 110 ? 8.442 8.521 -23.521 1.00 52.72 110 ASP A C 1
ATOM 825 O O . ASP A 1 110 ? 8.014 7.745 -24.379 1.00 52.72 110 ASP A O 1
ATOM 829 N N . GLN A 1 111 ? 8.396 9.844 -23.696 1.00 48.44 111 GLN A N 1
ATOM 830 C CA . GLN A 1 111 ? 7.869 10.464 -24.910 1.00 48.44 111 GLN A CA 1
ATOM 831 C C . GLN A 1 111 ? 8.624 10.006 -26.168 1.00 48.44 111 GLN A C 1
ATOM 833 O O . GLN A 1 111 ? 8.085 10.148 -27.260 1.00 48.44 111 GLN A O 1
ATOM 838 N N . ARG A 1 112 ? 9.820 9.397 -26.053 1.00 51.59 112 ARG A N 1
ATOM 839 C CA . ARG A 1 112 ? 10.526 8.787 -27.194 1.00 51.59 112 ARG A CA 1
ATOM 840 C C . ARG A 1 112 ? 9.877 7.494 -27.692 1.00 51.59 112 ARG A C 1
ATOM 842 O O . ARG A 1 112 ? 10.146 7.097 -28.817 1.00 51.59 112 ARG A O 1
ATOM 849 N N . LYS A 1 113 ? 9.049 6.824 -26.881 1.00 51.41 113 LYS A N 1
ATOM 850 C CA . LYS A 1 113 ? 8.246 5.669 -27.321 1.00 51.41 113 LYS A CA 1
ATOM 851 C C . LYS A 1 113 ? 6.926 6.094 -27.973 1.00 51.41 113 LYS A C 1
ATOM 853 O O . LYS A 1 113 ? 6.448 5.392 -28.856 1.00 51.41 113 LYS A O 1
ATOM 858 N N . GLN A 1 114 ? 6.355 7.234 -27.569 1.00 47.31 114 GLN A N 1
ATOM 859 C CA . GLN A 1 114 ? 5.116 7.777 -28.153 1.00 47.31 114 GLN A CA 1
ATOM 860 C C . GLN A 1 114 ? 5.353 8.653 -29.388 1.00 47.31 114 GLN A C 1
ATOM 862 O O . GLN A 1 114 ? 4.532 8.675 -30.303 1.00 47.31 114 GLN A O 1
ATOM 867 N N . GLN A 1 115 ? 6.497 9.333 -29.465 1.00 45.19 115 GLN A N 1
ATOM 868 C CA . GLN A 1 115 ? 7.032 9.821 -30.727 1.00 45.19 115 GLN A CA 1
ATOM 869 C C . GLN A 1 115 ? 7.627 8.610 -31.425 1.00 45.19 115 GLN A C 1
ATOM 871 O O . GLN A 1 115 ? 8.815 8.330 -31.279 1.00 45.19 115 GLN A O 1
ATOM 876 N N . GLY A 1 116 ? 6.779 7.843 -32.114 1.00 42.38 116 GLY A N 1
ATOM 877 C CA . GLY A 1 116 ? 7.239 6.756 -32.959 1.00 42.38 116 GLY A CA 1
ATOM 878 C C . GLY A 1 116 ? 8.480 7.208 -33.718 1.00 42.38 116 GLY A C 1
ATOM 879 O O . GLY A 1 116 ? 8.540 8.332 -34.222 1.00 42.38 116 GLY A O 1
ATOM 880 N N . ILE A 1 117 ? 9.488 6.346 -33.775 1.00 45.78 117 ILE A N 1
ATOM 881 C CA . ILE A 1 117 ? 10.483 6.428 -34.828 1.00 45.78 117 ILE A CA 1
ATOM 882 C C . ILE A 1 117 ? 9.677 6.381 -36.130 1.00 45.78 117 ILE A C 1
ATOM 884 O O . ILE A 1 117 ? 9.341 5.315 -36.636 1.00 45.78 117 ILE A O 1
ATOM 888 N N . VAL A 1 118 ? 9.312 7.549 -36.651 1.00 47.06 118 VAL A N 1
ATOM 889 C CA . VAL A 1 118 ? 8.891 7.706 -38.029 1.00 47.06 118 VAL A CA 1
ATOM 890 C C . VAL A 1 118 ? 10.198 7.634 -38.807 1.00 47.06 118 VAL A C 1
ATOM 892 O O . VAL A 1 118 ? 10.744 8.645 -39.244 1.00 47.06 118 VAL A O 1
ATOM 895 N N . ILE A 1 119 ? 10.748 6.422 -38.948 1.00 44.91 119 ILE A N 1
ATOM 896 C CA . ILE A 1 119 ? 11.482 6.115 -40.170 1.00 44.91 119 ILE A CA 1
ATOM 897 C C . ILE A 1 119 ? 10.393 6.186 -41.225 1.00 44.91 119 ILE A C 1
ATOM 899 O O . ILE A 1 119 ? 9.593 5.269 -41.396 1.00 44.91 119 ILE A O 1
ATOM 903 N N . ASN A 1 120 ? 10.286 7.361 -41.830 1.00 39.94 120 ASN A N 1
ATOM 904 C CA . ASN A 1 120 ? 9.501 7.558 -43.020 1.00 39.94 120 ASN A CA 1
ATOM 905 C C . ASN A 1 120 ? 10.193 6.695 -44.078 1.00 39.94 120 ASN A C 1
ATOM 907 O O . ASN A 1 120 ? 11.186 7.107 -44.678 1.00 39.94 120 ASN A O 1
ATOM 911 N N . ASP A 1 121 ? 9.729 5.458 -44.230 1.00 43.50 121 ASP A N 1
ATOM 912 C CA . ASP A 1 121 ? 10.119 4.560 -45.309 1.00 43.50 121 ASP A CA 1
ATOM 913 C C . ASP A 1 121 ? 9.484 5.070 -46.609 1.00 43.50 121 ASP A C 1
ATOM 915 O O . ASP A 1 121 ? 8.564 4.487 -47.165 1.00 43.50 121 ASP A O 1
ATOM 919 N N . GLN A 1 122 ? 9.936 6.243 -47.047 1.00 45.72 122 GLN A N 1
ATOM 920 C CA . GLN A 1 122 ? 9.798 6.764 -48.402 1.00 45.72 122 GLN A CA 1
ATOM 921 C C . GLN A 1 122 ? 11.041 7.597 -48.701 1.00 45.72 122 GLN A C 1
ATOM 923 O O . GLN A 1 122 ? 11.031 8.825 -48.724 1.00 45.72 122 GLN A O 1
ATOM 928 N N . GLY A 1 123 ? 12.153 6.890 -48.878 1.00 40.91 123 GLY A N 1
ATOM 929 C CA . GLY A 1 123 ? 13.446 7.507 -49.130 1.00 40.91 123 GLY A CA 1
ATOM 930 C C . GLY A 1 123 ? 14.534 6.517 -49.511 1.00 40.91 123 GLY A C 1
ATOM 931 O O . GLY A 1 123 ? 15.656 6.678 -49.065 1.00 40.91 123 GLY A O 1
ATOM 932 N N . SER A 1 124 ? 14.206 5.529 -50.347 1.00 40.28 124 SER A N 1
ATOM 933 C CA . SER A 1 124 ? 15.155 4.723 -51.130 1.00 40.28 124 SER A CA 1
ATOM 934 C C . SER A 1 124 ? 16.221 3.960 -50.333 1.00 40.28 124 SER A C 1
ATOM 936 O O . SER A 1 124 ? 17.291 4.474 -50.011 1.00 40.28 124 SER A O 1
ATOM 938 N N . ALA A 1 125 ? 16.013 2.653 -50.184 1.00 46.62 125 ALA A N 1
ATOM 939 C CA . ALA A 1 125 ? 17.143 1.736 -50.181 1.00 46.62 125 ALA A CA 1
ATOM 940 C C . ALA A 1 125 ? 17.906 1.910 -51.509 1.00 46.62 125 ALA A C 1
ATOM 942 O O . ALA A 1 125 ? 17.469 1.422 -52.542 1.00 46.62 125 ALA A O 1
ATOM 943 N N . ASN A 1 126 ? 19.027 2.629 -51.487 1.00 40.41 126 ASN A N 1
ATOM 944 C CA . ASN A 1 126 ? 20.055 2.567 -52.523 1.00 40.41 126 ASN A CA 1
ATOM 945 C C . ASN A 1 126 ? 21.417 2.488 -51.834 1.00 40.41 126 ASN A C 1
ATOM 947 O O . ASN A 1 126 ? 22.190 3.442 -51.776 1.00 40.41 126 ASN A O 1
ATOM 951 N N . PHE A 1 127 ? 21.696 1.306 -51.289 1.00 49.00 127 PHE A N 1
ATOM 952 C CA . PHE A 1 127 ? 23.073 0.854 -51.167 1.00 49.00 127 PHE A CA 1
ATOM 953 C C . PHE A 1 127 ? 23.572 0.493 -52.576 1.00 49.00 127 PHE A C 1
ATOM 955 O O . PHE A 1 127 ? 22.916 -0.268 -53.280 1.00 49.00 127 PHE A O 1
ATOM 962 N N . ASN A 1 128 ? 24.746 1.029 -52.929 1.00 45.41 128 ASN A N 1
ATOM 963 C CA . ASN A 1 128 ? 25.497 0.906 -54.189 1.00 45.41 128 ASN A CA 1
ATOM 964 C C . ASN A 1 128 ? 24.985 1.717 -55.390 1.00 45.41 128 ASN A C 1
ATOM 966 O O . ASN A 1 128 ? 24.115 1.258 -56.116 1.00 45.41 128 ASN A O 1
ATOM 970 N N . GLN A 1 129 ? 25.672 2.820 -55.719 1.00 38.88 129 GLN A N 1
ATOM 971 C CA . GLN A 1 129 ? 26.447 2.905 -56.969 1.00 38.88 129 GLN A CA 1
ATOM 972 C C . GLN A 1 129 ? 27.317 4.176 -57.035 1.00 38.88 129 GLN A C 1
ATOM 974 O O . GLN A 1 129 ? 26.945 5.257 -56.592 1.00 38.88 129 GLN A O 1
ATOM 979 N N . THR A 1 130 ? 28.525 3.973 -57.554 1.00 45.31 130 THR A N 1
ATOM 980 C CA . THR A 1 130 ? 29.683 4.866 -57.669 1.00 45.31 130 THR A CA 1
ATOM 981 C C . THR A 1 130 ? 29.368 6.257 -58.226 1.00 45.31 130 THR A C 1
ATOM 983 O O . THR A 1 130 ? 28.821 6.386 -59.317 1.00 45.31 130 THR A O 1
ATOM 986 N N . ILE A 1 131 ? 29.825 7.306 -57.536 1.00 48.72 131 ILE A N 1
ATOM 987 C CA . ILE A 1 131 ? 29.876 8.665 -58.087 1.00 48.72 131 ILE A CA 1
ATOM 988 C C . ILE A 1 131 ? 30.996 8.707 -59.140 1.00 48.72 131 ILE A C 1
ATOM 990 O O . ILE A 1 131 ? 32.172 8.774 -58.790 1.00 48.72 131 ILE A O 1
ATOM 994 N N . GLN A 1 132 ? 30.649 8.667 -60.428 1.00 46.62 132 GLN A N 1
ATOM 995 C CA . GLN A 1 132 ? 31.520 9.154 -61.503 1.00 46.62 132 GLN A CA 1
ATOM 996 C C . GLN A 1 132 ? 30.947 10.469 -62.026 1.00 46.62 132 GLN A C 1
ATOM 998 O O . GLN A 1 132 ? 29.890 10.495 -62.653 1.00 46.62 132 GLN A O 1
ATOM 1003 N N . GLN A 1 133 ? 31.641 11.567 -61.731 1.00 43.69 133 GLN A N 1
ATOM 1004 C CA . GLN A 1 133 ? 31.376 12.867 -62.335 1.00 43.69 133 GLN A CA 1
ATOM 1005 C C . GLN A 1 133 ? 32.126 12.955 -63.663 1.00 43.69 133 GLN A C 1
ATOM 1007 O O . GLN A 1 133 ? 33.351 12.877 -63.676 1.00 43.69 133 GLN A O 1
ATOM 1012 N N . ASN A 1 134 ? 31.399 13.155 -64.761 1.00 38.59 134 ASN A N 1
ATOM 1013 C CA . ASN A 1 134 ? 31.964 13.641 -66.015 1.00 38.59 134 ASN A CA 1
ATOM 1014 C C . ASN A 1 134 ? 31.225 14.929 -66.382 1.00 38.59 134 ASN A C 1
ATOM 1016 O O . ASN A 1 134 ? 30.027 14.900 -66.658 1.00 38.59 134 ASN A O 1
ATOM 1020 N N . PHE A 1 135 ? 31.943 16.050 -66.363 1.00 42.12 135 PHE A N 1
ATOM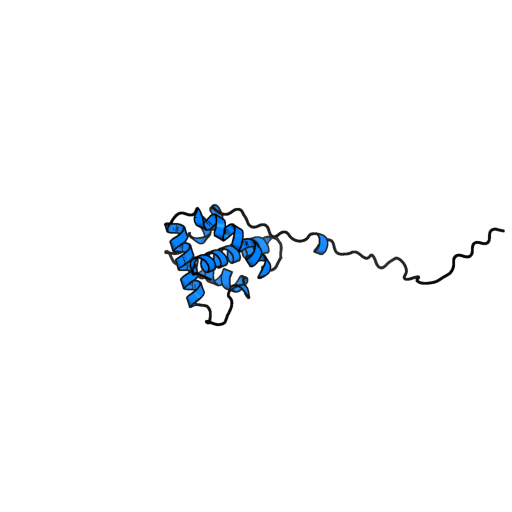 1021 C CA . PHE A 1 135 ? 31.502 17.298 -66.976 1.00 42.12 135 PHE A CA 1
ATOM 1022 C C . PHE A 1 135 ? 32.091 17.343 -68.390 1.00 42.12 135 PHE A C 1
ATOM 1024 O O . PHE A 1 135 ? 33.305 17.218 -68.549 1.00 42.12 135 PHE A O 1
ATOM 1031 N N . SER A 1 136 ? 31.225 17.447 -69.402 1.00 39.06 136 SER A N 1
ATOM 1032 C CA . SER A 1 136 ? 31.585 17.875 -70.763 1.00 39.06 136 SER A CA 1
ATOM 1033 C C . SER A 1 136 ? 31.304 19.362 -70.914 1.00 39.06 136 SER A C 1
ATOM 1035 O O . SER A 1 136 ? 30.316 19.815 -70.292 1.00 39.06 136 SER A O 1
#

Foldseek 3Di:
DALLLQLLLLLQLQLVVVQCVVVVDDDALVLSVVVRPVSVVCLVVDDPLLSVLSSVLSVVLVVPDDPPDDCSRCSPVSNVSLVVVCVPPSNVCSSVVSVVSDDRDHDPDPVCVVPPPCPVPPDDPDDDDDDDDDDD

Secondary structure (DSSP, 8-state):
--HHHHHHHHHHHHHHHHHHHHHT----HHHHHHHHHHHHHHHTTS-HHHHHHHHHHHHHHHHHS-TT--GGG-HHHHHHHHHHHTTSTTTTTHHHHHHHHSPP------HHHHS-----S-S-------------